Protein AF-A0A4P6LTL4-F1 (afdb_monomer)

Organism: NCBI:txid33035

Foldseek 3Di:
DVVVVVVVVVVVVPPPPDDDDDDDDDDPDDDPDPDDDPPPPDDDDWDWDWDWDADPNWIWIFIATPRVRDTPGDIDTD

pLDDT: mean 77.07, std 18.22, range [48.66, 98.56]

Mean predicted aligned error: 18.42 Å

Nearest PDB structures (foldseek):
  6sgb-assembly1_CK  TM=3.535E-01  e=9.450E-01  Trypanosoma brucei brucei
  5cuy-assembly1_B  TM=3.133E-01  e=3.548E+00  Trypanosoma brucei brucei TREU927
  8ond-assembly1_A  TM=2.727E-01  e=8.744E+00  Bdellovibrio bacteriovorus HD100

Secondary structure (DSSP, 8-state):
-HHHHHHHHHHHTTTTS------------------------------EEEEEEEETTEEEEEEEETTTTEESS--EE-

Radius of gyration: 26.94 Å; Cα contacts (8 Å, |Δi|>4): 64; chains: 1; bounding box: 68×39×52 Å

Structure (mmCIF, N/CA/C/O backbone):
data_AF-A0A4P6LTL4-F1
#
_entry.id   AF-A0A4P6LTL4-F1
#
loop_
_atom_site.group_PDB
_atom_site.id
_atom_site.type_symbol
_atom_site.label_atom_id
_atom_site.label_alt_id
_atom_site.label_comp_id
_atom_site.label_asym_id
_atom_site.label_entity_id
_atom_site.label_seq_id
_atom_site.pdbx_PDB_ins_code
_atom_site.Cartn_x
_atom_site.Cartn_y
_atom_site.Cartn_z
_atom_site.occupancy
_atom_site.B_iso_or_equiv
_atom_site.auth_seq_id
_atom_site.auth_comp_id
_atom_site.auth_asym_id
_atom_site.auth_atom_id
_atom_site.pdbx_PDB_model_num
ATOM 1 N N . MET A 1 1 ? -52.807 27.202 17.744 1.00 48.66 1 MET A N 1
ATOM 2 C CA . MET A 1 1 ? -52.281 26.915 16.386 1.00 48.66 1 MET A CA 1
ATOM 3 C C . MET A 1 1 ? -50.959 27.622 16.049 1.00 48.66 1 MET A C 1
ATOM 5 O O . MET A 1 1 ? -50.257 27.148 15.176 1.00 48.66 1 MET A O 1
ATOM 9 N N . LYS A 1 2 ? -50.547 28.691 16.754 1.00 52.44 2 LYS A N 1
ATOM 10 C CA . LYS A 1 2 ? -49.311 29.445 16.440 1.00 52.44 2 LYS A CA 1
ATOM 11 C C . LYS A 1 2 ? -47.9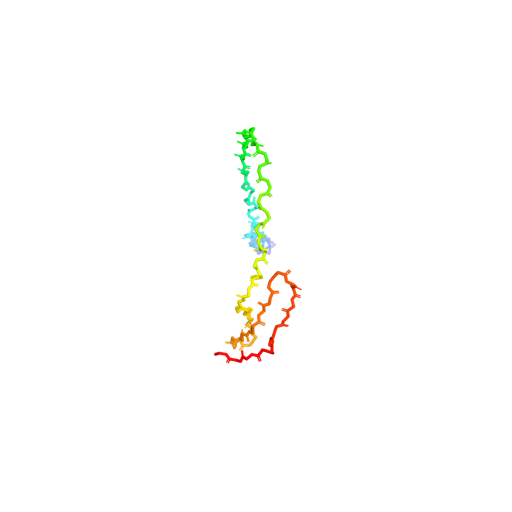94 28.736 16.830 1.00 52.44 2 LYS A C 1
ATOM 13 O O . LYS A 1 2 ? -47.004 28.854 16.125 1.00 52.44 2 LYS A O 1
ATOM 18 N N . LYS A 1 3 ? -47.992 27.933 17.907 1.00 53.78 3 LYS A N 1
ATOM 19 C CA . LYS A 1 3 ? -46.786 27.223 18.400 1.00 53.78 3 LYS A CA 1
ATOM 20 C C . LYS A 1 3 ? -46.352 26.036 17.522 1.00 53.78 3 LYS A C 1
ATOM 22 O O . LYS A 1 3 ? -45.167 25.755 17.433 1.00 53.78 3 LYS A O 1
ATOM 27 N N . ARG A 1 4 ? -47.301 25.370 16.847 1.00 55.75 4 ARG A N 1
ATOM 28 C CA . ARG A 1 4 ? -47.015 24.252 15.923 1.00 55.75 4 ARG A CA 1
ATOM 29 C C . ARG A 1 4 ? -46.395 24.740 14.608 1.00 55.75 4 ARG A C 1
ATOM 31 O O . ARG A 1 4 ? -45.505 24.086 14.090 1.00 55.75 4 ARG A O 1
ATOM 38 N N . ILE A 1 5 ? -46.800 25.924 14.138 1.00 60.94 5 ILE A N 1
ATOM 39 C CA . ILE A 1 5 ? -46.227 26.577 12.948 1.00 60.94 5 ILE A CA 1
ATOM 40 C C . ILE A 1 5 ? -44.756 26.958 13.185 1.00 60.94 5 ILE A C 1
ATOM 42 O O . ILE A 1 5 ? -43.918 26.758 12.313 1.00 60.94 5 ILE A O 1
ATOM 46 N N . LEU A 1 6 ? -44.427 27.440 14.387 1.00 57.34 6 LEU A N 1
ATOM 47 C CA . LEU A 1 6 ? -43.067 27.854 14.757 1.00 57.34 6 LEU A CA 1
ATOM 48 C C . LEU A 1 6 ? -42.068 26.681 14.791 1.00 57.34 6 LEU A C 1
ATOM 50 O O . LEU A 1 6 ? -40.917 26.843 14.401 1.00 57.34 6 LEU A O 1
ATOM 54 N N . ILE A 1 7 ? -42.525 25.488 15.183 1.00 59.47 7 ILE A N 1
ATOM 55 C CA . ILE A 1 7 ? -41.713 24.258 15.182 1.00 59.47 7 ILE A CA 1
ATOM 56 C C . ILE A 1 7 ? -41.453 23.756 13.754 1.00 59.47 7 ILE A C 1
ATOM 58 O O . ILE A 1 7 ? -40.345 23.317 13.458 1.00 59.47 7 ILE A O 1
ATOM 62 N N . CYS A 1 8 ? -42.431 23.875 12.851 1.00 57.72 8 CYS A N 1
ATOM 63 C CA . CYS A 1 8 ? -42.251 23.517 11.441 1.00 57.72 8 CYS A CA 1
ATOM 64 C C . CYS A 1 8 ? -41.308 24.476 10.696 1.00 57.72 8 CYS A C 1
ATOM 66 O O . CYS A 1 8 ? -40.603 24.052 9.786 1.00 57.72 8 CYS A O 1
ATOM 68 N N . LEU A 1 9 ? -41.267 25.757 11.077 1.00 57.25 9 LEU A N 1
ATOM 69 C CA . LEU A 1 9 ? -40.361 26.727 10.452 1.00 57.25 9 LEU A CA 1
ATOM 70 C C . LEU A 1 9 ? -38.894 26.492 10.849 1.00 57.25 9 LEU A C 1
ATOM 72 O O . LEU A 1 9 ? -37.999 26.647 10.020 1.00 57.25 9 LEU A O 1
ATOM 76 N N . ALA A 1 10 ? -38.649 26.080 12.098 1.00 57.84 10 ALA A N 1
ATOM 77 C CA . ALA A 1 10 ? -37.302 25.845 12.616 1.00 57.84 10 ALA A CA 1
ATOM 78 C C . ALA A 1 10 ? -36.624 24.597 12.017 1.00 57.84 10 ALA A C 1
ATOM 80 O O . ALA A 1 10 ? -35.404 24.581 11.873 1.00 57.84 10 ALA A O 1
ATOM 81 N N . SER A 1 11 ? -37.386 23.570 11.618 1.00 56.78 11 SER A N 1
ATOM 82 C CA . SER A 1 11 ? -36.819 22.356 11.009 1.00 56.78 11 SER A CA 1
ATOM 83 C C . SER A 1 11 ? -36.428 22.523 9.535 1.00 56.78 11 SER A C 1
ATOM 85 O O . SER A 1 11 ? -35.611 21.754 9.033 1.00 56.78 11 SER A O 1
ATOM 87 N N . SER A 1 12 ? -36.959 23.536 8.841 1.00 55.22 12 SER A N 1
ATOM 88 C CA . SER A 1 12 ? -36.688 23.757 7.412 1.00 55.22 12 SER A CA 1
ATOM 89 C C . SER A 1 12 ? -35.306 24.380 7.142 1.00 55.22 12 SER A C 1
ATOM 91 O O . SER A 1 12 ? -34.733 24.173 6.075 1.00 55.22 12 SER A O 1
ATOM 93 N N . MET A 1 13 ? -34.711 25.082 8.117 1.00 55.88 13 MET A N 1
ATOM 94 C CA . MET A 1 13 ? -33.417 25.758 7.923 1.00 55.88 13 MET A CA 1
ATOM 95 C C . MET A 1 13 ? -32.187 24.848 8.064 1.00 55.88 13 MET A C 1
ATOM 97 O O . MET A 1 13 ? -31.082 25.276 7.746 1.00 55.88 13 MET A O 1
ATOM 101 N N . PHE A 1 14 ? -32.345 23.595 8.503 1.00 53.16 14 PHE A N 1
ATOM 102 C CA . PHE A 1 14 ? -31.202 22.706 8.758 1.00 53.16 14 PHE A CA 1
ATOM 103 C C . PHE A 1 14 ? -30.745 21.899 7.526 1.00 53.16 14 PHE A C 1
ATOM 105 O O . PHE A 1 14 ? -29.697 21.262 7.553 1.00 53.16 14 PHE A O 1
ATOM 112 N N . ILE A 1 15 ? -31.504 21.926 6.424 1.00 57.56 15 ILE A N 1
ATOM 113 C CA . ILE A 1 15 ? -31.279 21.034 5.268 1.00 57.56 15 ILE A CA 1
ATOM 114 C C . ILE A 1 15 ? -30.321 21.644 4.219 1.00 57.56 15 ILE A C 1
ATOM 116 O O . ILE A 1 15 ? -29.816 20.938 3.353 1.00 57.56 15 ILE A O 1
ATOM 120 N N . LEU A 1 16 ? -29.985 22.935 4.310 1.00 56.59 16 LEU A N 1
ATOM 121 C CA . LEU A 1 16 ? -29.192 23.637 3.284 1.00 56.59 16 LEU A CA 1
ATOM 122 C C . LEU A 1 16 ? -27.667 23.652 3.518 1.00 56.59 16 LEU A C 1
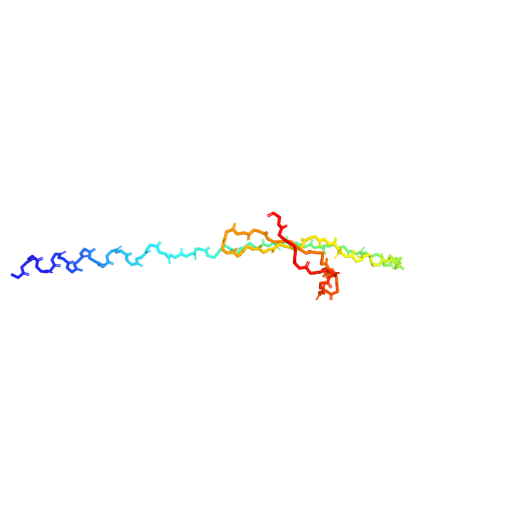ATOM 124 O O . LEU A 1 16 ? -26.944 24.282 2.751 1.00 56.59 16 LEU A O 1
ATOM 128 N N . SER A 1 17 ? -27.142 22.959 4.534 1.00 57.31 17 SER A N 1
ATOM 129 C CA . SER A 1 17 ? -25.729 23.101 4.938 1.00 57.31 17 SER A CA 1
ATOM 130 C C . SER A 1 17 ? -24.725 22.170 4.232 1.00 57.31 17 SER A C 1
ATOM 132 O O . SER A 1 17 ? -23.570 22.108 4.651 1.00 57.31 17 SER A O 1
ATOM 134 N N . ILE A 1 18 ? -25.106 21.433 3.184 1.00 64.75 18 ILE A N 1
ATOM 135 C CA . ILE A 1 18 ? -24.183 20.489 2.528 1.00 64.75 18 ILE A CA 1
ATOM 136 C C . ILE A 1 18 ? -24.265 20.630 1.009 1.00 64.75 18 ILE A C 1
ATOM 138 O O . ILE A 1 18 ? -24.814 19.781 0.315 1.00 64.75 18 ILE A O 1
ATOM 142 N N . CYS A 1 19 ? -23.708 21.719 0.483 1.00 65.62 19 CYS A N 1
ATOM 143 C CA . CYS A 1 19 ? -23.412 21.823 -0.941 1.00 65.62 19 CYS A CA 1
ATOM 144 C C . CYS A 1 19 ? -21.885 21.794 -1.109 1.00 65.62 19 CYS A C 1
ATOM 146 O O . CYS A 1 19 ? -21.229 22.780 -0.765 1.00 65.62 19 CYS A O 1
ATOM 148 N N . PRO A 1 20 ? -21.280 20.679 -1.560 1.00 66.25 20 PRO A N 1
ATOM 149 C CA . PRO A 1 20 ? -19.869 20.681 -1.910 1.00 66.25 20 PRO A CA 1
ATOM 150 C C . PRO A 1 20 ? -19.685 21.522 -3.178 1.00 66.25 20 PRO A C 1
ATOM 152 O O . PRO A 1 20 ? -20.234 21.210 -4.235 1.00 66.25 20 PRO A O 1
ATOM 155 N N . THR A 1 21 ? -18.921 22.606 -3.077 1.00 68.75 21 THR A N 1
ATOM 156 C CA . THR A 1 21 ? -18.496 23.392 -4.235 1.00 68.75 21 THR A CA 1
ATOM 157 C C . THR A 1 21 ?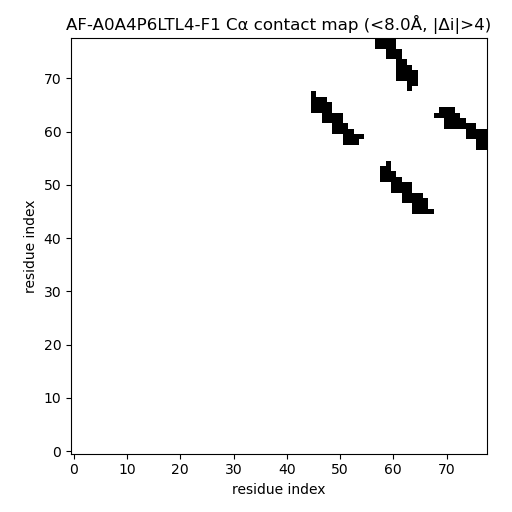 -17.529 22.561 -5.077 1.00 68.75 21 THR A C 1
ATOM 159 O O . THR A 1 21 ? -16.453 22.173 -4.624 1.00 68.75 21 THR A O 1
ATOM 162 N N . ILE A 1 22 ? -17.914 22.265 -6.318 1.00 72.06 22 ILE A N 1
ATOM 163 C CA . ILE A 1 22 ? -17.035 21.606 -7.288 1.00 72.06 22 ILE A CA 1
ATOM 164 C C . ILE A 1 22 ? -16.070 22.675 -7.813 1.00 72.06 22 ILE A C 1
ATOM 166 O O . ILE A 1 22 ? -16.459 23.542 -8.594 1.00 72.06 22 ILE A O 1
ATOM 170 N N . ILE A 1 23 ? -14.820 22.650 -7.350 1.00 67.56 23 ILE A N 1
ATOM 171 C CA . ILE A 1 23 ? -13.764 23.531 -7.860 1.00 67.56 23 ILE A CA 1
ATOM 172 C C . ILE A 1 23 ? -13.233 22.911 -9.153 1.00 67.56 23 ILE A C 1
ATOM 174 O O . ILE A 1 23 ? -12.583 21.867 -9.127 1.00 67.56 23 ILE A O 1
ATOM 178 N N . ASN A 1 24 ? -13.512 23.553 -10.286 1.00 71.50 24 ASN A N 1
ATOM 179 C CA . ASN A 1 24 ? -12.987 23.154 -11.586 1.00 71.50 24 ASN A CA 1
ATOM 180 C C . ASN A 1 24 ? -11.727 23.981 -11.880 1.00 71.50 24 ASN A C 1
ATOM 182 O O . ASN A 1 24 ? -11.823 25.149 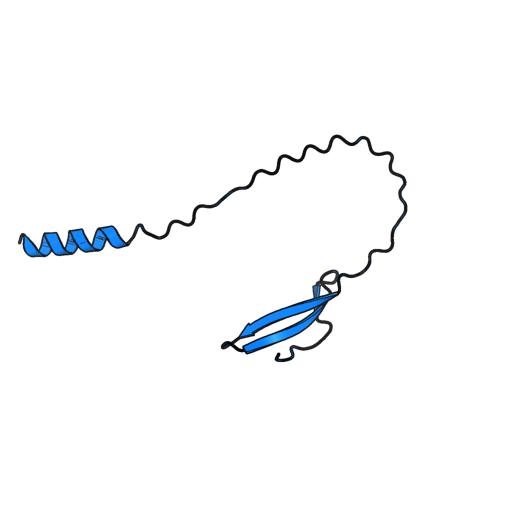-12.251 1.00 71.50 24 ASN A O 1
ATOM 186 N N . ALA A 1 25 ? -10.543 23.405 -11.671 1.00 67.38 25 ALA A N 1
ATOM 187 C CA . ALA A 1 25 ? -9.286 24.059 -12.021 1.00 67.38 25 ALA A CA 1
ATOM 188 C C . ALA A 1 25 ? -9.062 23.944 -13.537 1.00 67.38 25 ALA A C 1
ATOM 190 O O . ALA A 1 25 ? -8.757 22.864 -14.040 1.00 67.38 25 ALA A O 1
ATOM 191 N N . SER A 1 26 ? -9.230 25.041 -14.278 1.00 68.88 26 SER A N 1
ATOM 192 C CA . SER A 1 26 ? -8.822 25.112 -15.682 1.00 68.88 26 SER A CA 1
ATOM 193 C C . SER A 1 26 ? -7.306 25.289 -15.755 1.00 68.88 26 SER A C 1
ATOM 195 O O . SER A 1 26 ? -6.785 26.358 -15.438 1.00 68.88 26 SER A O 1
ATOM 197 N N . SER A 1 27 ? -6.583 24.246 -16.154 1.00 65.06 27 SER A N 1
ATOM 198 C CA . SER A 1 27 ? -5.181 24.374 -16.545 1.00 65.06 27 SER A CA 1
ATOM 199 C C . SER A 1 27 ? -5.109 24.678 -18.040 1.00 65.06 27 SER A C 1
ATOM 201 O O . SER A 1 27 ? -5.138 23.753 -18.854 1.00 65.06 27 SER A O 1
ATOM 203 N N . ASP A 1 28 ? -5.000 25.955 -18.404 1.00 58.00 28 ASP A N 1
ATOM 204 C CA . ASP A 1 28 ? -4.582 26.332 -19.755 1.00 58.00 28 ASP A CA 1
ATOM 205 C C . ASP A 1 28 ? -3.072 26.130 -19.855 1.00 58.00 28 ASP A C 1
ATOM 207 O O . ASP A 1 28 ? -2.271 26.981 -19.469 1.00 58.00 28 ASP A O 1
ATOM 211 N N . PHE A 1 29 ? -2.675 24.957 -20.342 1.00 60.41 29 PHE A N 1
ATOM 212 C CA . PHE A 1 29 ? -1.296 24.691 -20.720 1.00 60.41 29 PHE A CA 1
ATOM 213 C C . PHE A 1 29 ? -1.203 24.669 -22.243 1.00 60.41 29 PHE A C 1
ATOM 215 O O . PHE A 1 29 ? -1.394 23.633 -22.881 1.00 60.41 29 PHE A O 1
ATOM 222 N N . SER A 1 30 ? -0.938 25.832 -22.841 1.00 62.44 30 SER A N 1
ATOM 223 C CA . SER A 1 30 ? -0.598 25.916 -24.260 1.00 62.44 30 SER A CA 1
ATOM 224 C C . SER A 1 30 ? 0.880 25.567 -24.450 1.00 62.44 30 SER A C 1
ATOM 226 O O . SER A 1 30 ? 1.785 26.376 -24.253 1.00 62.44 30 SER A O 1
ATOM 228 N N . ILE A 1 31 ?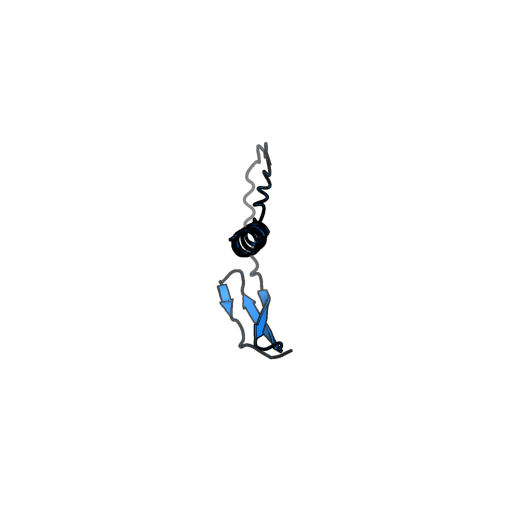 1.137 24.318 -24.840 1.00 57.25 31 ILE A N 1
ATOM 229 C CA . ILE A 1 31 ? 2.459 23.892 -25.301 1.00 57.25 31 ILE A CA 1
ATOM 230 C C . ILE A 1 31 ? 2.592 24.287 -26.770 1.00 57.25 31 ILE A C 1
ATOM 232 O O . ILE A 1 31 ? 2.245 23.517 -27.664 1.00 57.25 31 ILE A O 1
ATOM 236 N N . ASN A 1 32 ? 3.137 25.471 -27.039 1.00 63.81 32 ASN A N 1
ATOM 237 C CA . ASN A 1 32 ? 3.783 25.700 -28.326 1.00 63.81 32 ASN A CA 1
ATOM 238 C C . ASN A 1 32 ? 5.168 25.063 -28.265 1.00 63.81 32 ASN A C 1
ATOM 240 O O . ASN A 1 32 ? 6.121 25.657 -27.762 1.00 63.81 32 ASN A O 1
ATOM 244 N N . THR A 1 33 ? 5.298 23.834 -28.757 1.00 54.47 33 THR A N 1
ATOM 245 C CA . THR A 1 33 ? 6.627 23.268 -28.990 1.00 54.47 33 THR A CA 1
ATOM 246 C C . THR A 1 33 ? 6.659 22.534 -30.317 1.00 54.47 33 THR A C 1
ATOM 248 O O . THR A 1 33 ? 6.181 21.412 -30.462 1.00 54.47 33 THR A O 1
ATOM 251 N N . THR A 1 34 ? 7.257 23.193 -31.305 1.00 63.22 34 THR A N 1
ATOM 252 C CA . THR A 1 34 ? 7.841 22.540 -32.473 1.00 63.22 34 THR A CA 1
ATOM 253 C C . THR A 1 34 ? 9.046 21.730 -31.995 1.00 63.22 34 THR A C 1
ATOM 255 O O . THR A 1 34 ? 10.165 22.240 -31.939 1.00 63.22 34 THR A O 1
ATOM 258 N N . SER A 1 35 ? 8.813 20.486 -31.581 1.00 55.72 35 SER A N 1
ATOM 259 C CA . SER A 1 35 ? 9.871 19.584 -31.122 1.00 55.72 35 SER A CA 1
ATOM 260 C C . SER A 1 35 ? 10.282 18.635 -32.241 1.00 55.72 35 SER A C 1
ATOM 262 O O . SER A 1 35 ? 9.503 17.783 -32.662 1.00 55.72 35 SER A O 1
ATOM 264 N N . SER A 1 36 ? 11.531 18.770 -32.688 1.00 59.25 36 SER A N 1
ATOM 265 C CA . SER A 1 36 ? 12.250 17.744 -33.446 1.00 59.25 36 SER A CA 1
ATOM 266 C C . SER A 1 36 ? 12.248 16.430 -32.653 1.00 59.25 36 SER A C 1
ATOM 268 O O . SER A 1 36 ? 12.726 16.383 -31.517 1.00 59.25 36 SER A O 1
ATOM 270 N N . ILE A 1 37 ? 11.663 15.375 -33.225 1.00 58.62 37 ILE A N 1
ATOM 271 C CA . ILE A 1 37 ? 11.519 14.066 -32.579 1.00 58.62 37 ILE A CA 1
ATOM 272 C C . ILE A 1 37 ? 12.824 13.287 -32.772 1.00 58.62 37 ILE A C 1
ATOM 274 O O . ILE A 1 37 ? 12.972 12.515 -33.714 1.00 58.62 37 ILE A O 1
ATOM 278 N N . ASN A 1 38 ? 13.769 13.465 -31.851 1.00 60.34 38 ASN A N 1
ATOM 279 C CA . ASN A 1 38 ? 14.826 12.481 -31.634 1.00 60.34 38 ASN A CA 1
ATOM 280 C C . ASN A 1 38 ? 14.265 11.379 -30.727 1.00 60.34 38 ASN A C 1
ATOM 282 O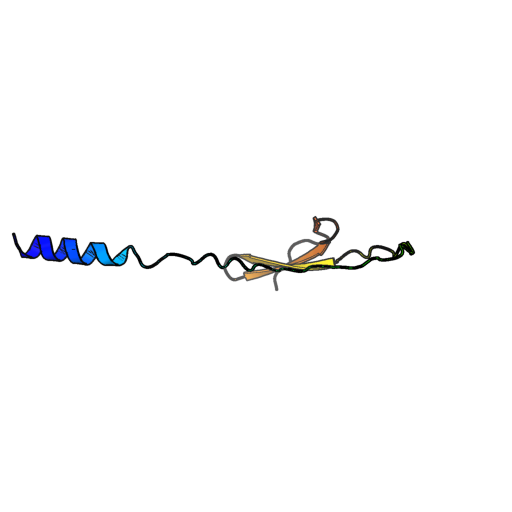 O . ASN A 1 38 ? 14.174 11.546 -29.513 1.00 60.34 38 ASN A O 1
ATOM 286 N N . SER A 1 39 ? 13.851 10.256 -31.315 1.00 64.69 39 SER A N 1
ATOM 287 C CA . SER A 1 39 ? 13.284 9.119 -30.584 1.00 64.69 39 SER A CA 1
ATOM 288 C C . SER A 1 39 ? 14.378 8.262 -29.936 1.00 64.69 39 SER A C 1
ATOM 290 O O . SER A 1 39 ? 14.685 7.161 -30.394 1.00 64.69 39 SER A O 1
ATOM 292 N N . THR A 1 40 ? 14.978 8.749 -28.851 1.00 70.75 40 THR A N 1
ATOM 293 C CA . THR A 1 40 ? 15.719 7.901 -27.911 1.00 70.75 40 THR A CA 1
ATOM 294 C C . THR A 1 40 ? 14.712 7.096 -27.090 1.00 70.75 40 THR A C 1
ATOM 296 O O . THR A 1 40 ? 14.047 7.619 -26.197 1.00 70.75 40 THR A O 1
ATOM 299 N N . VAL A 1 41 ? 14.558 5.808 -27.411 1.00 67.62 41 VAL A N 1
ATOM 300 C CA . VAL A 1 41 ? 13.690 4.892 -26.655 1.00 67.62 41 VAL A CA 1
ATOM 301 C C . VAL A 1 41 ? 14.328 4.633 -25.289 1.00 67.62 41 VAL A C 1
ATOM 303 O O . VAL A 1 41 ? 15.245 3.827 -25.154 1.00 67.62 41 VAL A O 1
ATOM 306 N N . LEU A 1 42 ? 13.861 5.351 -24.270 1.00 74.94 42 LEU A N 1
ATOM 307 C CA . LEU A 1 42 ? 14.255 5.125 -22.882 1.00 74.94 42 LEU A CA 1
ATOM 308 C C . LEU A 1 42 ? 13.523 3.887 -22.336 1.00 74.94 42 LEU A C 1
ATOM 310 O O . LEU A 1 42 ? 12.317 3.745 -22.564 1.00 74.94 42 LEU A O 1
ATOM 314 N N . PRO A 1 43 ? 14.202 2.994 -21.592 1.00 74.75 43 PRO A N 1
ATOM 315 C CA . PRO A 1 43 ? 13.539 1.863 -20.960 1.00 74.75 43 PRO A CA 1
ATOM 316 C C . PRO A 1 43 ? 12.504 2.370 -19.951 1.00 74.75 43 PRO A C 1
ATOM 318 O O . PRO A 1 43 ? 12.824 3.108 -19.015 1.00 74.75 43 PRO A O 1
ATOM 321 N N . LYS A 1 44 ? 11.243 1.968 -20.137 1.00 79.19 44 LYS A N 1
ATOM 322 C CA . LYS A 1 44 ? 10.163 2.283 -19.201 1.00 79.19 44 LYS A CA 1
ATOM 323 C C . LYS A 1 44 ? 10.380 1.476 -17.923 1.00 79.19 44 LYS A C 1
ATOM 325 O O . LYS A 1 44 ? 10.182 0.266 -17.904 1.00 79.19 44 LYS A 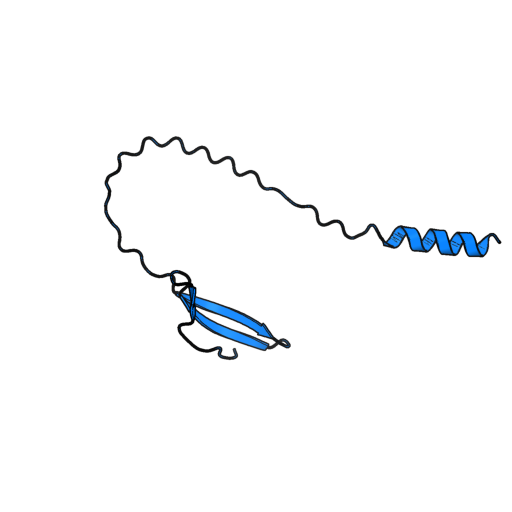O 1
ATOM 330 N N . LYS A 1 45 ? 10.811 2.152 -16.860 1.00 85.56 45 LYS A N 1
ATOM 331 C CA . LYS A 1 45 ? 10.939 1.553 -15.530 1.00 85.56 45 LYS A CA 1
ATOM 332 C C . LYS A 1 45 ? 9.558 1.411 -14.892 1.00 85.56 45 LYS A C 1
ATOM 334 O O . LYS A 1 45 ? 8.789 2.371 -14.868 1.00 85.56 45 LYS A O 1
ATOM 339 N N . ASP A 1 46 ? 9.281 0.234 -14.340 1.00 92.81 46 ASP A N 1
ATOM 340 C CA . ASP A 1 46 ? 8.068 -0.006 -13.564 1.00 92.81 46 ASP A CA 1
ATOM 341 C C . ASP A 1 46 ? 8.046 0.841 -12.286 1.00 92.81 46 ASP A C 1
ATOM 343 O O . ASP A 1 46 ? 9.037 0.960 -11.558 1.00 92.81 46 ASP A O 1
ATOM 347 N N . ILE A 1 47 ? 6.875 1.395 -11.990 1.00 95.44 47 ILE A N 1
ATOM 348 C CA . ILE A 1 47 ? 6.600 2.125 -10.756 1.00 95.44 47 ILE A CA 1
ATOM 349 C C . ILE A 1 47 ? 6.131 1.111 -9.715 1.00 95.44 47 ILE A C 1
ATOM 351 O O . ILE A 1 47 ? 4.999 0.625 -9.764 1.00 95.44 47 ILE A O 1
ATOM 355 N N . VAL A 1 48 ? 7.008 0.792 -8.767 1.00 97.31 48 VAL A N 1
ATOM 356 C CA . VAL A 1 48 ? 6.737 -0.138 -7.664 1.00 97.31 48 VAL A CA 1
ATOM 357 C C . VAL A 1 48 ? 6.795 0.617 -6.341 1.00 97.31 48 VAL A C 1
ATOM 359 O O . VAL A 1 48 ? 7.711 1.403 -6.113 1.00 97.31 48 VAL A O 1
ATOM 362 N N . GLY A 1 49 ? 5.825 0.374 -5.461 1.00 97.44 49 GLY A N 1
ATOM 363 C CA . GLY A 1 49 ? 5.775 1.003 -4.144 1.00 97.44 49 GLY A CA 1
ATOM 364 C C . GLY A 1 49 ? 4.765 0.348 -3.209 1.00 97.44 49 GLY A C 1
ATOM 365 O O . GLY A 1 49 ? 4.155 -0.668 -3.543 1.00 97.44 49 GLY A O 1
ATOM 366 N N . TYR A 1 50 ? 4.585 0.937 -2.028 1.00 98.25 50 TYR A N 1
ATOM 367 C CA . TYR A 1 50 ? 3.602 0.458 -1.061 1.00 98.25 50 TYR A CA 1
ATOM 368 C C . TYR A 1 50 ? 2.216 1.026 -1.353 1.00 98.25 50 TYR A C 1
ATOM 370 O O . TYR A 1 50 ? 2.027 2.239 -1.433 1.00 98.25 50 TYR A O 1
ATOM 378 N N . GLN A 1 51 ? 1.234 0.136 -1.461 1.00 98.19 51 GLN A N 1
ATOM 379 C CA . GLN A 1 51 ? -0.178 0.491 -1.412 1.00 98.19 51 GLN A CA 1
ATOM 380 C C . GLN A 1 51 ? -0.682 0.322 0.021 1.00 98.19 51 GLN A C 1
ATOM 382 O O . GLN A 1 51 ? -0.344 -0.668 0.666 1.00 98.19 51 GLN A O 1
ATOM 387 N N . TYR A 1 52 ? -1.517 1.248 0.494 1.00 98.25 52 TYR A N 1
ATOM 388 C CA . TYR A 1 52 ? -2.063 1.242 1.852 1.00 98.25 52 TYR A CA 1
ATOM 389 C C . TYR A 1 52 ? -3.578 1.051 1.846 1.00 98.25 52 TYR A C 1
ATOM 391 O O . TYR A 1 52 ? -4.266 1.480 0.920 1.00 98.25 52 TYR A O 1
ATOM 399 N N . LYS A 1 53 ? -4.105 0.441 2.908 1.00 97.50 53 LYS A N 1
ATOM 400 C CA . LYS A 1 53 ? -5.539 0.454 3.223 1.00 97.50 53 LYS A CA 1
ATOM 401 C C . LYS A 1 53 ? -5.749 0.530 4.730 1.00 97.50 53 LYS A C 1
ATOM 403 O O . LYS A 1 53 ? -4.912 0.061 5.499 1.00 97.50 53 LYS A O 1
ATOM 408 N N . LYS A 1 54 ? -6.889 1.079 5.145 1.00 98.06 54 LYS A N 1
ATOM 409 C CA . LYS A 1 54 ? -7.295 1.160 6.551 1.00 98.06 54 LYS A CA 1
ATOM 410 C C . LYS A 1 54 ? -8.589 0.377 6.754 1.00 98.06 54 LYS A C 1
ATOM 412 O O . LYS A 1 54 ? -9.571 0.642 6.069 1.00 98.06 54 LYS A O 1
ATOM 417 N N . VAL A 1 55 ? -8.586 -0.578 7.681 1.00 97.81 55 VAL A N 1
ATOM 418 C CA . VAL A 1 55 ? -9.750 -1.412 8.029 1.00 97.81 55 VAL A CA 1
ATOM 419 C C . VAL A 1 55 ? -9.841 -1.479 9.548 1.00 97.81 55 VAL A C 1
ATOM 421 O O . VAL A 1 55 ? -8.862 -1.829 10.195 1.00 97.81 55 VAL A O 1
ATOM 424 N N . ASN A 1 56 ? -10.987 -1.115 10.132 1.00 96.19 56 ASN A N 1
ATOM 425 C CA . ASN A 1 56 ? -11.203 -1.122 11.590 1.00 96.19 56 ASN A CA 1
ATOM 426 C C . ASN A 1 56 ? -10.099 -0.402 12.381 1.00 96.19 56 ASN A C 1
ATOM 428 O O . ASN A 1 56 ? -9.616 -0.882 13.400 1.00 96.19 56 ASN A O 1
ATOM 432 N N . ASN A 1 57 ? -9.669 0.755 11.875 1.00 96.88 57 ASN A N 1
ATOM 433 C CA . ASN A 1 57 ? -8.584 1.555 12.444 1.00 96.88 57 ASN A CA 1
ATOM 434 C C . ASN A 1 57 ? -7.180 0.915 12.410 1.00 96.88 5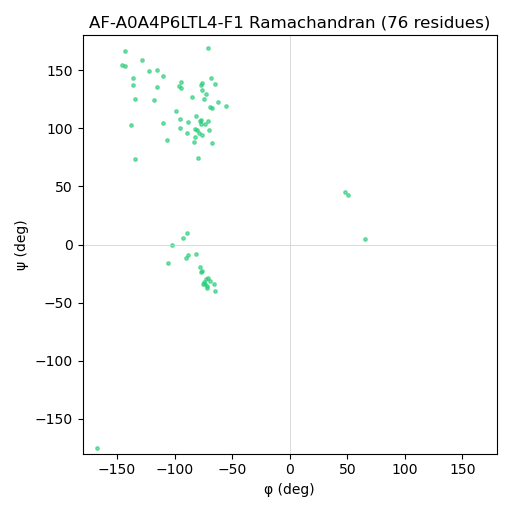7 ASN A C 1
ATOM 436 O O . ASN A 1 57 ? -6.229 1.538 12.873 1.00 96.88 57 ASN A O 1
ATOM 440 N N . ILE A 1 58 ? -7.033 -0.261 11.797 1.00 97.38 58 ILE A N 1
ATOM 441 C CA . ILE A 1 58 ? -5.756 -0.929 11.537 1.00 97.38 58 ILE A CA 1
ATOM 442 C C . ILE A 1 58 ? -5.289 -0.566 10.127 1.00 97.38 58 ILE A C 1
ATOM 444 O O . ILE A 1 58 ? -6.077 -0.585 9.174 1.00 97.38 58 ILE A O 1
ATOM 448 N N . ILE A 1 59 ? -4.010 -0.220 9.994 1.00 98.12 59 ILE A N 1
ATOM 449 C CA . ILE A 1 59 ? -3.393 0.098 8.709 1.00 98.12 59 ILE A CA 1
ATOM 450 C C . ILE A 1 59 ? -2.702 -1.156 8.180 1.00 98.12 59 ILE A C 1
ATOM 452 O O . ILE A 1 59 ? -2.028 -1.884 8.907 1.00 98.12 59 ILE A O 1
ATOM 456 N N . TYR A 1 60 ? -2.883 -1.401 6.892 1.00 98.56 60 TYR A N 1
ATOM 457 C CA . TYR A 1 60 ? -2.195 -2.450 6.164 1.00 98.56 60 TYR A CA 1
ATOM 458 C C . TYR A 1 60 ? -1.430 -1.832 5.006 1.00 98.56 60 TYR A C 1
ATOM 460 O O . TYR A 1 60 ? -1.885 -0.846 4.415 1.00 98.56 60 TYR A O 1
ATOM 468 N N . ARG A 1 61 ? -0.315 -2.454 4.635 1.00 98.38 61 ARG A N 1
ATOM 469 C CA . ARG A 1 61 ? 0.400 -2.158 3.395 1.00 98.38 61 ARG A CA 1
ATOM 470 C C . ARG A 1 61 ? 0.661 -3.430 2.595 1.00 98.38 61 ARG A C 1
ATOM 472 O O . ARG A 1 61 ? 0.630 -4.524 3.143 1.00 98.38 61 ARG A O 1
ATOM 479 N N . ARG A 1 62 ? 0.897 -3.290 1.296 1.00 98.38 62 ARG A N 1
ATOM 480 C CA . ARG A 1 62 ? 1.426 -4.354 0.429 1.00 98.38 62 ARG A CA 1
ATOM 481 C C . ARG A 1 62 ? 2.328 -3.758 -0.638 1.00 98.38 62 ARG A C 1
ATOM 483 O O . ARG A 1 62 ? 2.133 -2.601 -1.019 1.00 98.38 62 ARG A O 1
ATOM 490 N N . LEU A 1 63 ? 3.266 -4.542 -1.154 1.00 98.25 63 LEU A N 1
ATOM 491 C CA . LEU A 1 63 ? 4.046 -4.167 -2.325 1.00 98.25 63 LEU A CA 1
ATOM 492 C C . LEU A 1 63 ? 3.159 -4.255 -3.576 1.00 98.25 63 LEU A C 1
ATOM 494 O O . LEU A 1 63 ? 2.486 -5.262 -3.813 1.00 98.25 63 LEU A O 1
ATOM 498 N N . TYR A 1 64 ? 3.138 -3.193 -4.377 1.00 98.50 64 TYR A N 1
ATOM 499 C CA . TYR A 1 64 ? 2.262 -3.064 -5.538 1.00 98.50 64 TYR A CA 1
ATOM 500 C C . TYR A 1 64 ? 3.018 -2.495 -6.739 1.00 98.50 64 TYR A C 1
ATOM 502 O O . TYR A 1 64 ? 3.796 -1.548 -6.606 1.00 98.50 64 TYR A O 1
ATOM 510 N N . ASN A 1 65 ? 2.779 -3.067 -7.921 1.00 98.00 65 ASN A N 1
ATOM 511 C CA . ASN A 1 65 ? 3.269 -2.534 -9.187 1.00 98.00 65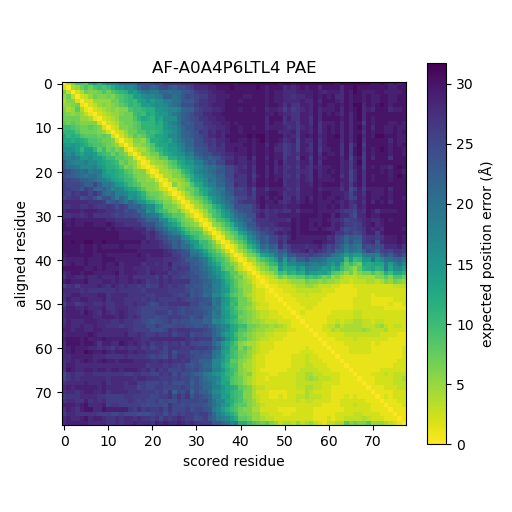 ASN A CA 1
ATOM 512 C C . ASN A 1 65 ? 2.169 -1.674 -9.822 1.00 98.00 65 ASN A C 1
ATOM 514 O O . ASN A 1 65 ? 1.171 -2.193 -10.325 1.00 98.00 65 ASN A O 1
ATOM 518 N N . PHE A 1 66 ? 2.366 -0.358 -9.807 1.00 96.00 66 PHE A N 1
ATOM 519 C CA . PHE A 1 66 ? 1.434 0.626 -10.356 1.00 96.00 66 PHE A CA 1
ATOM 520 C C . PHE A 1 66 ? 1.480 0.698 -11.884 1.00 96.00 66 PHE A C 1
ATOM 522 O O . PHE A 1 66 ? 0.505 1.103 -12.504 1.00 96.00 66 PHE A O 1
ATOM 529 N N . SER A 1 67 ? 2.583 0.279 -12.508 1.00 95.56 67 SER A N 1
ATOM 530 C CA . SER A 1 67 ? 2.680 0.193 -13.971 1.00 95.56 67 SER A CA 1
ATOM 531 C C . SER A 1 67 ? 1.915 -1.003 -14.538 1.00 95.56 67 SER A C 1
ATOM 533 O O . SER A 1 67 ? 1.330 -0.892 -15.611 1.00 95.56 67 SER A O 1
ATOM 535 N N . ALA A 1 68 ? 1.877 -2.119 -13.806 1.00 95.50 68 ALA A N 1
ATOM 536 C CA . ALA A 1 68 ? 1.206 -3.356 -14.208 1.00 95.50 68 ALA A CA 1
ATOM 537 C C . ALA A 1 68 ? -0.158 -3.583 -13.525 1.00 95.50 68 ALA A C 1
ATOM 539 O O . ALA A 1 68 ? -0.793 -4.603 -13.780 1.00 95.50 68 ALA A O 1
ATOM 540 N N . ASN A 1 69 ? -0.594 -2.672 -12.645 1.00 96.19 69 ASN A N 1
ATOM 541 C CA . ASN A 1 69 ? -1.829 -2.779 -11.858 1.00 96.19 69 ASN A CA 1
ATOM 542 C C . ASN A 1 69 ? -2.007 -4.138 -11.162 1.00 96.19 69 ASN A C 1
ATOM 544 O O . ASN A 1 69 ? -3.086 -4.731 -11.166 1.00 96.19 69 ASN A O 1
ATOM 548 N N . LYS A 1 70 ? -0.930 -4.632 -10.543 1.00 97.38 70 LYS A N 1
ATOM 549 C CA . LYS A 1 70 ? -0.935 -5.930 -9.864 1.00 97.38 70 LYS A CA 1
ATOM 550 C C . LYS A 1 70 ? -0.237 -5.878 -8.503 1.00 97.38 70 LYS A C 1
ATOM 552 O O . LYS A 1 70 ? 0.779 -5.187 -8.362 1.00 97.38 70 LYS A O 1
ATOM 557 N N . PRO A 1 71 ? -0.742 -6.621 -7.502 1.00 97.62 71 PRO A N 1
ATOM 558 C CA . PRO A 1 71 ? -0.017 -6.822 -6.257 1.00 97.62 71 PRO A CA 1
ATOM 559 C C . PRO A 1 71 ? 1.230 -7.675 -6.497 1.00 97.62 71 PRO A C 1
ATOM 561 O O . PRO A 1 71 ? 1.219 -8.598 -7.309 1.00 97.62 71 PRO A O 1
ATOM 564 N N . LEU A 1 72 ? 2.300 -7.346 -5.779 1.00 97.75 72 LEU A N 1
ATOM 565 C CA . LEU A 1 72 ? 3.532 -8.134 -5.728 1.00 97.75 72 LEU A CA 1
ATOM 566 C C . LEU A 1 72 ? 3.674 -8.886 -4.398 1.00 97.75 72 LEU A C 1
ATOM 568 O O . LEU A 1 72 ? 4.479 -9.804 -4.306 1.00 97.75 72 LEU A O 1
ATOM 572 N N . SER A 1 73 ? 2.901 -8.498 -3.380 1.00 97.81 73 SER A N 1
ATOM 573 C CA . SER A 1 73 ? 2.824 -9.182 -2.092 1.00 97.81 73 SER A CA 1
ATOM 574 C C . SER A 1 73 ? 1.402 -9.161 -1.534 1.00 97.81 73 SER A C 1
ATOM 576 O O . SER A 1 73 ? 0.548 -8.372 -1.965 1.00 97.81 73 SER A O 1
ATOM 578 N N . ASP A 1 74 ? 1.185 -9.984 -0.514 1.00 98.38 74 ASP A N 1
ATOM 579 C CA . ASP A 1 74 ? -0.005 -9.923 0.323 1.00 98.38 74 ASP A CA 1
ATOM 580 C C . ASP A 1 74 ? -0.005 -8.690 1.232 1.00 98.38 74 ASP A C 1
ATOM 582 O O . ASP A 1 74 ? 0.979 -7.950 1.340 1.00 98.38 74 ASP A O 1
ATOM 586 N N . TRP A 1 75 ? -1.159 -8.452 1.856 1.00 98.12 75 TRP A N 1
ATOM 587 C CA . TRP A 1 75 ? -1.332 -7.397 2.845 1.00 98.12 75 TRP A CA 1
ATOM 588 C C . TRP A 1 75 ? -0.665 -7.777 4.160 1.00 98.12 75 TRP A C 1
ATOM 590 O O . TRP A 1 75 ? -1.023 -8.780 4.772 1.00 98.12 75 TRP A O 1
ATOM 600 N N . GLU A 1 76 ? 0.210 -6.907 4.641 1.00 97.69 76 GLU A N 1
ATOM 601 C CA . GLU A 1 76 ? 0.773 -6.970 5.982 1.00 97.69 76 GLU A CA 1
ATOM 602 C C . GLU A 1 76 ? 0.237 -5.823 6.837 1.00 97.69 76 GLU A C 1
ATOM 604 O O . GLU A 1 76 ? -0.039 -4.725 6.345 1.00 97.69 76 GLU A O 1
ATOM 609 N N . ARG A 1 77 ? 0.047 -6.096 8.126 1.00 96.88 77 ARG A N 1
ATOM 610 C CA . ARG A 1 77 ? -0.310 -5.077 9.112 1.00 96.88 77 ARG A CA 1
ATOM 611 C C . ARG A 1 77 ? 0.932 -4.256 9.456 1.00 96.88 77 ARG A C 1
ATOM 613 O O . ARG A 1 77 ? 1.999 -4.835 9.643 1.00 96.88 77 ARG A O 1
ATOM 620 N N . ILE A 1 78 ? 0.756 -2.944 9.589 1.00 94.12 78 ILE A N 1
ATOM 621 C CA . ILE A 1 78 ? 1.761 -2.021 10.137 1.00 94.12 78 ILE A CA 1
ATOM 622 C C . ILE A 1 78 ? 1.299 -1.384 11.443 1.00 94.12 78 ILE A C 1
ATOM 624 O O . ILE A 1 78 ? 0.072 -1.393 11.717 1.00 94.12 78 ILE A O 1
#

Solvent-accessible surface area (backbone atoms only — not comparable to full-atom values): 5423 Å² total; per-residue (Å²): 121,70,73,64,53,55,57,58,57,63,64,64,71,70,74,76,83,80,74,85,80,85,83,80,82,81,79,88,75,84,79,88,69,96,70,84,83,78,84,75,84,70,84,84,74,76,48,69,48,77,46,76,50,75,56,95,92,41,44,31,37,24,44,28,30,70,70,76,75,41,74,76,48,69,80,41,80,108

Sequence (78 aa):
MKKRILICLASSMFILSICPTIINASSDFSINTTSSINSTVLPKKDIVGYQYKKVNNIIYRRLYNFSANKPLSDWERI